Protein AF-A0A976PJK2-F1 (afdb_monomer_lite)

Structure (mmCIF, N/CA/C/O backbone):
data_AF-A0A976PJK2-F1
#
_entry.id   AF-A0A976PJK2-F1
#
loop_
_atom_site.group_PDB
_atom_site.id
_atom_site.type_symbol
_atom_site.label_atom_id
_atom_site.label_alt_id
_atom_site.label_comp_id
_atom_site.label_asym_id
_atom_site.label_entity_id
_atom_site.label_seq_id
_atom_site.pdbx_PDB_ins_code
_atom_site.Cartn_x
_atom_site.Cartn_y
_atom_site.Cartn_z
_atom_site.occupancy
_atom_site.B_iso_or_equiv
_atom_site.auth_seq_id
_atom_site.auth_comp_id
_atom_site.auth_asym_id
_atom_site.auth_atom_i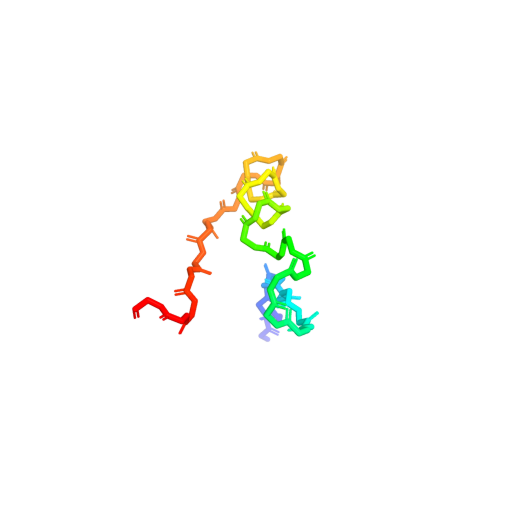d
_atom_site.pdbx_PDB_model_num
ATOM 1 N N . MET A 1 1 ? -17.358 -12.619 19.905 1.00 52.34 1 MET A N 1
ATOM 2 C CA . MET A 1 1 ? -16.202 -11.824 19.431 1.00 52.34 1 MET A CA 1
ATOM 3 C C . MET A 1 1 ? -16.495 -11.351 18.016 1.00 52.34 1 MET A C 1
ATOM 5 O O . MET A 1 1 ? -16.813 -12.188 17.179 1.00 52.34 1 MET A O 1
ATOM 9 N N . SER A 1 2 ? -16.480 -10.042 17.759 1.00 71.56 2 SER A N 1
ATOM 10 C CA . SER A 1 2 ? -16.633 -9.488 16.407 1.00 71.56 2 SER A CA 1
ATOM 11 C C . SER A 1 2 ? -15.369 -9.762 15.589 1.00 71.56 2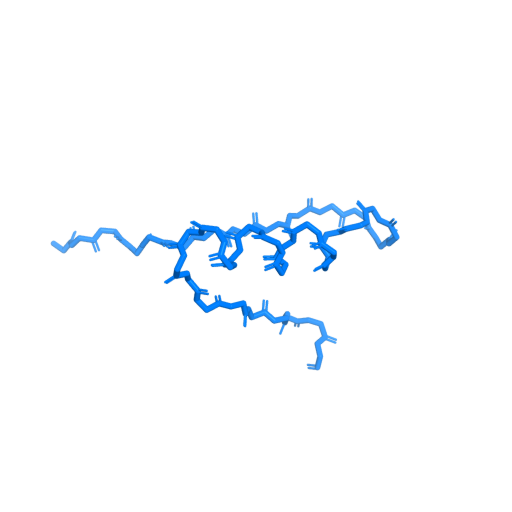 SER A C 1
ATOM 13 O O . SER A 1 2 ? -14.256 -9.666 16.104 1.00 71.56 2 SER A O 1
ATOM 15 N N . LYS A 1 3 ? -15.530 -10.146 14.319 1.00 78.38 3 LYS A N 1
ATOM 16 C CA . LYS A 1 3 ? -14.395 -10.328 13.405 1.00 78.38 3 LYS A CA 1
ATOM 17 C C . LYS A 1 3 ? -13.712 -8.973 13.158 1.00 78.38 3 LYS A C 1
ATOM 19 O O . LYS A 1 3 ? -14.413 -7.963 13.080 1.00 78.38 3 LYS A O 1
ATOM 24 N N . PRO A 1 4 ? -12.378 -8.931 13.022 1.00 74.25 4 PRO A N 1
ATOM 25 C CA . PRO A 1 4 ? -11.686 -7.707 12.640 1.00 74.25 4 PRO A CA 1
ATOM 26 C C . PRO A 1 4 ? -12.112 -7.267 11.229 1.00 74.25 4 PRO A C 1
ATOM 28 O O . PRO A 1 4 ? -12.127 -8.077 10.303 1.00 74.25 4 PRO A O 1
ATOM 31 N N . ASN A 1 5 ? -12.431 -5.980 11.064 1.00 85.38 5 ASN A N 1
ATOM 32 C CA . ASN A 1 5 ? -12.787 -5.361 9.780 1.00 85.38 5 ASN A CA 1
ATOM 33 C C . ASN A 1 5 ? -11.523 -4.910 9.030 1.00 85.38 5 ASN A C 1
ATOM 35 O O . ASN A 1 5 ? -11.334 -3.726 8.756 1.00 85.38 5 ASN A O 1
ATOM 39 N N . ASN A 1 6 ? -10.636 -5.862 8.739 1.00 91.06 6 ASN A N 1
ATOM 40 C CA . ASN A 1 6 ? -9.374 -5.601 8.048 1.00 91.06 6 ASN A CA 1
ATOM 41 C C . ASN A 1 6 ? -9.483 -5.989 6.569 1.00 91.06 6 ASN A C 1
ATOM 43 O O . ASN A 1 6 ? -10.055 -7.026 6.234 1.00 91.06 6 ASN A O 1
ATOM 47 N N . VAL A 1 7 ? -8.886 -5.179 5.693 1.00 92.31 7 VAL A N 1
ATOM 48 C CA . VAL A 1 7 ? -8.785 -5.442 4.25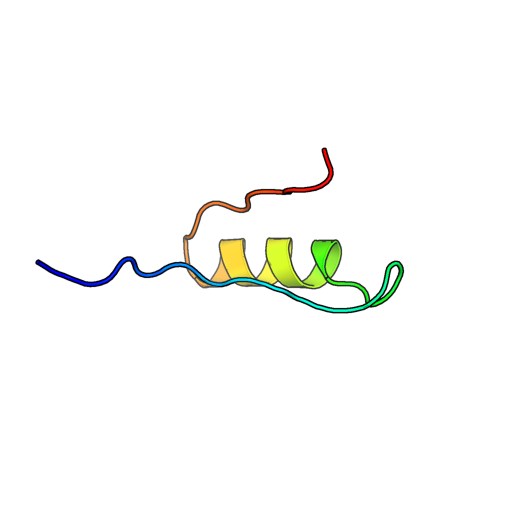1 1.00 92.31 7 VAL A CA 1
ATOM 49 C C . VAL A 1 7 ? -7.324 -5.694 3.901 1.00 92.31 7 VAL A C 1
ATOM 51 O O . VAL A 1 7 ? -6.460 -4.893 4.251 1.00 92.31 7 VAL A O 1
ATOM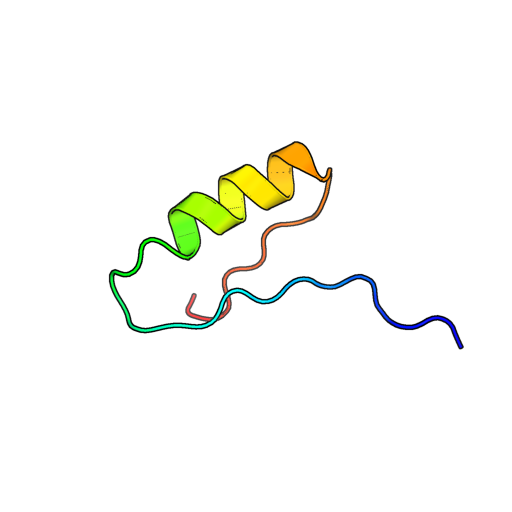 54 N N . PHE A 1 8 ? -7.054 -6.787 3.188 1.00 94.31 8 PHE A N 1
ATOM 55 C CA . PHE A 1 8 ? -5.716 -7.149 2.724 1.00 94.31 8 PHE A CA 1
ATOM 56 C C . PHE A 1 8 ? -5.660 -7.096 1.199 1.00 94.31 8 PHE A C 1
ATOM 58 O O . PHE A 1 8 ? -6.519 -7.659 0.521 1.00 94.31 8 PHE A O 1
ATOM 65 N N . LEU A 1 9 ? -4.638 -6.431 0.661 1.00 94.50 9 LEU A N 1
ATOM 66 C CA . LEU A 1 9 ? -4.367 -6.393 -0.774 1.00 94.50 9 LEU A CA 1
ATOM 67 C C . LEU A 1 9 ? -3.240 -7.372 -1.098 1.00 94.50 9 LEU A C 1
ATOM 69 O O . LEU A 1 9 ? -2.097 -7.159 -0.701 1.00 94.50 9 LEU A O 1
ATOM 73 N N . VAL A 1 10 ? -3.560 -8.432 -1.839 1.00 94.31 10 VAL A N 1
ATOM 74 C CA . VAL A 1 10 ? -2.618 -9.492 -2.230 1.00 94.31 10 VAL A CA 1
ATOM 75 C C . VAL A 1 10 ? -2.386 -9.490 -3.739 1.00 94.31 10 VAL A C 1
ATOM 77 O O . VAL A 1 10 ? -3.269 -9.131 -4.513 1.00 94.31 10 VAL A O 1
ATOM 80 N N . GLY A 1 11 ? -1.179 -9.860 -4.165 1.00 93.69 11 GLY A N 1
ATOM 81 C CA . GLY A 1 11 ? -0.801 -9.915 -5.580 1.00 93.69 11 GLY A CA 1
ATOM 82 C C . GLY A 1 11 ? 0.691 -9.652 -5.808 1.00 93.69 11 GLY A C 1
ATOM 83 O O . GLY A 1 11 ? 1.398 -9.285 -4.864 1.00 93.69 11 GLY A O 1
ATOM 84 N N . PRO A 1 12 ? 1.187 -9.799 -7.047 1.00 94.62 12 PRO A N 1
ATOM 85 C CA . PRO A 1 12 ? 2.608 -9.650 -7.361 1.00 94.62 12 PRO A CA 1
ATOM 86 C C . PRO A 1 12 ? 3.127 -8.224 -7.103 1.00 94.62 12 PRO A C 1
ATOM 88 O O . PRO A 1 12 ? 2.360 -7.255 -7.014 1.00 94.62 12 PRO A O 1
ATOM 91 N N . MET A 1 13 ? 4.447 -8.082 -6.951 1.00 92.81 13 MET A N 1
ATOM 92 C CA . MET A 1 13 ? 5.109 -6.773 -6.901 1.00 92.81 13 MET A CA 1
ATOM 93 C C . MET A 1 13 ? 4.807 -5.992 -8.194 1.00 92.81 13 MET A C 1
ATOM 95 O O . MET A 1 13 ? 4.711 -6.577 -9.268 1.00 92.81 13 MET A O 1
ATOM 99 N N . GLY A 1 14 ? 4.589 -4.678 -8.095 1.00 93.44 14 GLY A N 1
ATOM 100 C CA . GLY A 1 14 ? 4.248 -3.836 -9.252 1.00 93.44 14 GLY A CA 1
ATOM 101 C C . GLY A 1 14 ? 2.762 -3.806 -9.644 1.00 93.44 14 GLY A C 1
ATOM 102 O O . GLY A 1 14 ? 2.371 -2.942 -10.418 1.00 93.44 14 GLY A O 1
ATOM 103 N N . ALA A 1 15 ? 1.893 -4.635 -9.050 1.00 95.69 15 ALA A N 1
ATOM 104 C CA . ALA A 1 15 ? 0.446 -4.642 -9.333 1.00 95.69 15 ALA A CA 1
ATOM 105 C C . ALA A 1 15 ? -0.334 -3.399 -8.832 1.00 95.69 15 ALA A C 1
ATOM 107 O O . ALA A 1 15 ? -1.559 -3.378 -8.866 1.00 95.69 15 ALA A O 1
ATOM 108 N N . GLY A 1 16 ? 0.348 -2.377 -8.301 1.00 95.62 16 GLY A N 1
ATOM 109 C CA . GLY A 1 16 ? -0.291 -1.143 -7.822 1.00 95.62 16 GLY A CA 1
ATOM 110 C C . GLY A 1 16 ? -0.993 -1.245 -6.459 1.00 95.62 16 GLY A C 1
ATOM 111 O O . GLY A 1 16 ? -1.732 -0.332 -6.088 1.00 95.62 16 GLY A O 1
ATOM 112 N N . LYS A 1 17 ? -0.748 -2.314 -5.686 1.00 96.44 17 LYS A N 1
ATOM 113 C CA . LYS A 1 17 ? -1.392 -2.572 -4.380 1.00 96.44 17 LYS A CA 1
ATOM 114 C C . LYS A 1 17 ? -1.234 -1.408 -3.397 1.00 96.44 17 LYS A C 1
ATOM 116 O O . LYS A 1 17 ? -2.209 -0.987 -2.787 1.00 96.44 17 LYS A O 1
ATOM 121 N N . THR A 1 18 ? -0.039 -0.830 -3.298 1.00 95.62 18 THR A N 1
ATOM 122 C CA . THR A 1 18 ? 0.241 0.319 -2.424 1.00 95.62 18 THR A CA 1
ATOM 123 C C . THR A 1 18 ? -0.561 1.560 -2.837 1.00 95.62 18 THR A C 1
ATOM 125 O O . THR A 1 18 ? -1.086 2.285 -1.990 1.00 95.62 18 THR A O 1
ATOM 128 N N . THR A 1 19 ? -0.699 1.795 -4.145 1.00 96.81 19 THR A N 1
ATOM 129 C CA . THR A 1 19 ? -1.452 2.931 -4.695 1.00 96.81 19 THR A CA 1
ATOM 130 C C . THR A 1 19 ? -2.940 2.806 -4.385 1.00 96.81 19 THR A C 1
ATOM 132 O O . THR A 1 19 ? -3.526 3.725 -3.809 1.00 96.81 19 THR A O 1
ATOM 135 N N . ILE A 1 20 ? -3.544 1.657 -4.703 1.00 96.56 20 ILE A N 1
ATOM 136 C CA . ILE A 1 20 ? -4.966 1.408 -4.431 1.00 96.56 20 ILE A CA 1
ATOM 137 C C . ILE A 1 20 ? -5.242 1.329 -2.928 1.00 96.56 20 ILE A C 1
ATOM 139 O O . ILE A 1 20 ? -6.242 1.875 -2.473 1.00 96.56 20 ILE A O 1
ATOM 143 N N . GLY A 1 21 ? -4.350 0.731 -2.137 1.00 95.75 21 GLY A N 1
ATOM 144 C CA . GLY A 1 21 ? -4.520 0.611 -0.690 1.00 95.75 21 GLY A CA 1
ATOM 145 C C . GLY A 1 21 ? -4.578 1.951 0.031 1.00 95.75 21 GLY A C 1
ATOM 146 O O . GLY A 1 21 ? -5.442 2.133 0.887 1.00 95.75 21 GLY A O 1
ATOM 147 N N . ARG A 1 22 ? -3.743 2.924 -0.356 1.00 96.56 22 ARG A N 1
ATOM 148 C CA . ARG A 1 22 ? -3.829 4.288 0.193 1.00 96.56 22 ARG A CA 1
ATOM 149 C C . ARG A 1 22 ? -5.142 4.981 -0.165 1.00 96.56 22 ARG A C 1
ATOM 151 O O . ARG A 1 22 ? -5.744 5.616 0.700 1.00 96.56 22 ARG A O 1
ATOM 158 N N . LEU A 1 23 ? -5.592 4.860 -1.416 1.00 97.69 23 LEU A N 1
ATOM 159 C CA . LEU A 1 23 ? -6.854 5.460 -1.857 1.00 97.69 23 LEU A CA 1
ATOM 160 C C . LEU A 1 23 ? -8.052 4.824 -1.139 1.00 97.69 23 LEU A C 1
ATOM 162 O O . LEU A 1 23 ? -8.926 5.531 -0.642 1.00 97.69 23 LEU A O 1
ATOM 166 N N . LEU A 1 24 ? -8.062 3.496 -1.038 1.00 96.06 24 LEU A N 1
ATOM 167 C CA . LEU A 1 24 ? -9.110 2.733 -0.373 1.00 96.06 24 LEU A CA 1
ATOM 168 C C . LEU A 1 24 ? -9.174 3.057 1.124 1.00 96.06 24 LEU A C 1
ATOM 170 O O . LEU A 1 24 ? -10.255 3.317 1.642 1.00 96.06 24 LEU A O 1
ATOM 174 N N . ALA A 1 25 ? -8.026 3.109 1.805 1.00 96.62 25 ALA A N 1
ATOM 175 C CA . ALA A 1 25 ? -7.950 3.469 3.218 1.00 96.62 25 ALA A CA 1
ATOM 176 C C . ALA A 1 25 ? -8.509 4.876 3.477 1.00 96.62 25 ALA A C 1
ATOM 178 O O . ALA A 1 25 ? -9.316 5.055 4.387 1.00 96.62 25 ALA A O 1
ATOM 179 N N . LYS A 1 26 ? -8.163 5.854 2.625 1.00 96.94 26 LYS A N 1
ATOM 180 C CA . LYS A 1 26 ? -8.716 7.214 2.694 1.00 96.94 26 LYS A CA 1
ATOM 181 C C . LYS A 1 26 ? -10.236 7.226 2.507 1.00 96.94 26 LYS A C 1
ATOM 183 O O . LYS A 1 26 ? -10.928 7.896 3.265 1.00 96.94 26 LYS A O 1
ATOM 188 N N . ASN A 1 27 ? -10.752 6.487 1.524 1.00 97.19 27 ASN A N 1
ATOM 189 C CA . ASN A 1 27 ? -12.184 6.465 1.212 1.00 97.19 27 ASN A CA 1
ATOM 190 C C . ASN A 1 27 ? -13.019 5.719 2.264 1.00 97.19 27 ASN A C 1
ATOM 192 O O . ASN A 1 27 ? -14.182 6.052 2.465 1.00 97.19 27 ASN A O 1
ATOM 196 N N . LEU A 1 28 ? -12.436 4.718 2.928 1.00 94.31 28 LEU A N 1
ATOM 197 C CA . LEU A 1 28 ? -13.093 3.931 3.973 1.00 94.31 28 LEU A CA 1
ATOM 198 C C . LEU A 1 28 ? -12.828 4.463 5.390 1.00 94.31 28 LEU A C 1
ATOM 200 O O . LEU A 1 28 ? -13.269 3.844 6.355 1.00 94.31 28 LEU A O 1
ATOM 204 N N . SER A 1 29 ? -12.101 5.577 5.533 1.00 95.56 29 SER A N 1
ATOM 205 C CA . SER A 1 29 ? -11.650 6.098 6.833 1.00 95.56 29 SER A CA 1
ATOM 206 C C . SER A 1 29 ? -10.907 5.045 7.674 1.00 95.56 29 SER A C 1
ATOM 208 O O . 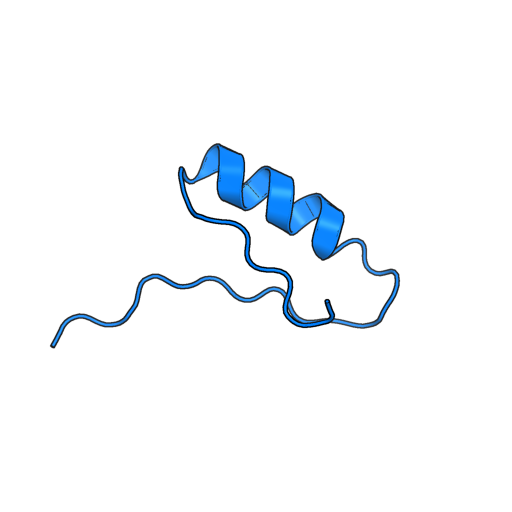SER A 1 29 ? -11.050 4.982 8.894 1.00 95.56 29 SER A O 1
ATOM 210 N N . LEU A 1 30 ? -10.110 4.202 7.011 1.00 93.94 30 LEU A N 1
ATOM 211 C CA . LEU A 1 30 ? -9.275 3.170 7.625 1.00 93.94 30 LEU A CA 1
ATOM 212 C C . LEU A 1 30 ? -7.806 3.603 7.653 1.00 93.94 30 LEU A C 1
ATOM 214 O O . LEU A 1 30 ? -7.354 4.429 6.859 1.00 93.94 30 LEU A O 1
ATOM 218 N N . LYS A 1 31 ? -7.024 2.996 8.548 1.00 94.81 31 LYS A N 1
ATOM 219 C CA . LYS A 1 31 ? -5.567 3.148 8.548 1.00 94.81 31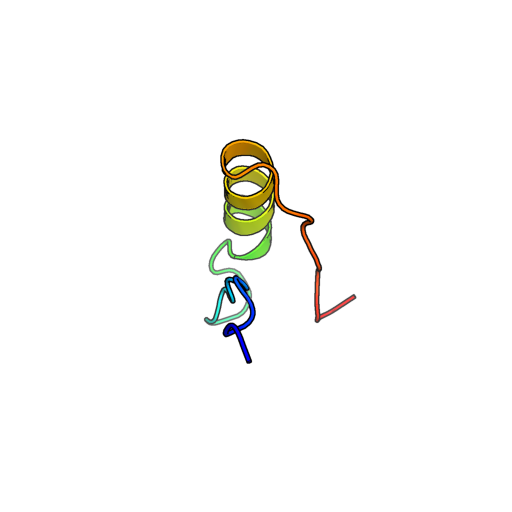 LYS A CA 1
ATOM 220 C C . LYS A 1 31 ? -4.962 2.312 7.419 1.00 94.81 31 LYS A C 1
ATOM 222 O O . LYS A 1 31 ? -5.223 1.116 7.329 1.00 94.81 31 LYS A O 1
ATOM 227 N N . PHE A 1 32 ? -4.107 2.927 6.604 1.00 95.38 32 PHE A N 1
ATOM 228 C CA . PHE A 1 32 ? -3.244 2.188 5.684 1.00 95.38 32 PHE A CA 1
ATOM 229 C C . PHE A 1 32 ? -2.036 1.616 6.443 1.00 95.38 32 PHE A C 1
ATOM 231 O O . PHE A 1 32 ? -1.374 2.344 7.187 1.00 95.38 32 PHE A O 1
ATOM 238 N N . VAL A 1 33 ? -1.759 0.325 6.254 1.00 94.62 33 VAL A N 1
ATOM 239 C CA . VAL A 1 33 ? -0.588 -0.375 6.802 1.00 94.62 33 VAL A CA 1
ATOM 240 C C . VAL A 1 33 ? 0.148 -1.020 5.633 1.00 94.62 33 VAL A C 1
ATOM 242 O O . VAL A 1 33 ? -0.442 -1.824 4.914 1.00 94.62 33 VAL A O 1
ATOM 245 N N . ASP A 1 34 ? 1.410 -0.638 5.438 1.00 90.25 34 ASP A N 1
ATOM 246 C CA . ASP A 1 34 ? 2.313 -1.313 4.507 1.00 90.25 34 ASP A CA 1
ATOM 247 C C . ASP A 1 34 ? 3.014 -2.454 5.253 1.00 90.25 34 ASP A C 1
ATOM 249 O O . ASP A 1 34 ? 3.538 -2.230 6.344 1.00 90.25 34 ASP A O 1
ATOM 253 N N . LEU A 1 35 ? 2.943 -3.672 4.716 1.00 86.00 35 LEU A N 1
ATOM 254 C CA . LEU A 1 35 ? 3.498 -4.875 5.351 1.00 86.00 35 LEU A CA 1
ATOM 255 C C . LEU A 1 35 ? 4.925 -5.184 4.878 1.00 86.00 35 LEU A C 1
ATOM 257 O O . LEU A 1 35 ? 5.594 -5.989 5.519 1.00 86.00 35 LEU A O 1
ATOM 261 N N . ASP A 1 36 ? 5.366 -4.559 3.782 1.00 81.19 36 ASP A N 1
ATOM 262 C CA . ASP A 1 36 ? 6.687 -4.776 3.175 1.00 81.19 36 ASP A CA 1
ATOM 263 C C . ASP A 1 36 ? 7.722 -3.704 3.598 1.00 81.19 36 ASP A C 1
ATOM 265 O O . ASP A 1 36 ? 8.847 -3.712 3.096 1.00 81.19 36 ASP A O 1
ATOM 269 N N . ALA A 1 37 ? 7.339 -2.760 4.470 1.00 61.88 37 ALA A N 1
ATOM 270 C CA . ALA A 1 37 ? 8.178 -1.646 4.936 1.00 61.88 37 ALA A CA 1
ATOM 271 C C . ALA A 1 37 ? 9.113 -2.015 6.099 1.00 61.88 37 ALA A C 1
ATOM 273 O O . ALA A 1 37 ? 8.717 -2.846 6.948 1.00 61.88 37 ALA A O 1
#

Sequence (37 aa):
MSKPNNVFLVGPMGAGKTTIGRLLAKNLSLKFVDLDA

pLDDT: mean 90.39, std 10.19, range [52.34, 97.69]

Secondary structure (DSSP, 8-state):
-PPP--------TTSSHHHHHHHHHHHTTPPP--S--

Radius of gyration: 10.95 Å; chains: 1; bounding box: 25×19×29 Å

Foldseek 3Di:
DDDDPDDDDDDDPPPCSLVVQVVVCVVVVHDRDDPVD